Protein AF-A0A3F3A9A3-F1 (afdb_monomer_lite)

Structure (mmCIF, N/CA/C/O backbone):
data_AF-A0A3F3A9A3-F1
#
_entry.id   AF-A0A3F3A9A3-F1
#
loop_
_atom_site.group_PDB
_atom_site.id
_atom_site.type_symbol
_atom_site.label_atom_id
_atom_site.label_alt_id
_atom_site.label_comp_id
_atom_site.label_asym_id
_atom_site.label_entity_id
_atom_site.label_seq_id
_atom_site.pdbx_PDB_ins_code
_atom_site.Cartn_x
_atom_site.Cartn_y
_atom_site.Cartn_z
_atom_site.occupancy
_atom_site.B_iso_or_equiv
_atom_site.auth_seq_id
_atom_site.auth_comp_id
_atom_site.auth_asym_id
_atom_site.auth_atom_id
_atom_site.pdbx_PDB_model_num
ATOM 1 N N . MET A 1 1 ? -29.111 1.042 58.288 1.00 43.56 1 MET A N 1
ATOM 2 C CA . MET A 1 1 ? -28.759 0.252 57.085 1.00 43.56 1 MET A CA 1
ATOM 3 C C . MET A 1 1 ? -28.753 1.183 55.872 1.00 43.56 1 MET A C 1
ATOM 5 O O . MET A 1 1 ? -29.822 1.534 55.399 1.00 43.56 1 MET A O 1
ATOM 9 N N . LYS A 1 2 ? -27.596 1.722 55.453 1.00 49.47 2 LYS A N 1
ATOM 10 C CA . LYS A 1 2 ? -27.535 2.754 54.390 1.00 49.47 2 LYS A CA 1
ATOM 11 C C . LYS A 1 2 ? -26.136 2.833 53.751 1.00 49.47 2 LYS A C 1
ATOM 13 O O . LYS A 1 2 ? -25.493 3.868 53.827 1.00 49.47 2 LYS A O 1
ATOM 18 N N . LYS A 1 3 ? -25.596 1.718 53.232 1.00 49.00 3 LYS A N 1
ATOM 19 C CA . LYS A 1 3 ? -24.240 1.689 52.625 1.00 49.00 3 LYS A CA 1
ATOM 20 C C . LYS A 1 3 ? -24.076 0.779 51.390 1.00 49.00 3 LYS A C 1
ATOM 22 O O . LYS A 1 3 ? -22.948 0.494 51.021 1.00 49.00 3 LYS A O 1
ATOM 27 N N . ILE A 1 4 ? -25.152 0.327 50.735 1.00 54.16 4 ILE A N 1
ATOM 28 C CA . ILE A 1 4 ? -25.036 -0.670 49.639 1.00 54.16 4 ILE A CA 1
ATOM 29 C C . ILE A 1 4 ? -25.255 -0.071 48.231 1.00 54.16 4 ILE A C 1
ATOM 31 O O . ILE A 1 4 ? -24.904 -0.689 47.237 1.00 54.16 4 ILE A O 1
ATOM 35 N N . ALA A 1 5 ? -25.749 1.164 48.099 1.00 55.78 5 ALA A N 1
ATOM 36 C CA . ALA A 1 5 ? -26.158 1.688 46.786 1.00 55.78 5 ALA A CA 1
ATOM 37 C C . ALA A 1 5 ? -25.033 2.296 45.919 1.00 55.78 5 ALA A C 1
ATOM 39 O O . ALA A 1 5 ? -25.257 2.564 44.744 1.00 55.78 5 ALA A O 1
ATOM 40 N N . ILE A 1 6 ? -23.835 2.536 46.465 1.00 55.91 6 ILE A N 1
ATOM 41 C CA . ILE A 1 6 ? -22.810 3.336 45.764 1.00 55.91 6 ILE A CA 1
ATOM 42 C C . ILE A 1 6 ? -21.976 2.484 44.796 1.00 55.91 6 ILE A C 1
ATOM 44 O O . ILE A 1 6 ? -21.641 2.956 43.719 1.00 55.91 6 ILE A O 1
ATOM 48 N N . GLY A 1 7 ? -21.691 1.218 45.124 1.00 52.91 7 GLY A N 1
ATOM 49 C CA . GLY A 1 7 ? -20.836 0.362 44.285 1.00 52.91 7 GLY A CA 1
ATOM 50 C C . GLY A 1 7 ? -21.479 -0.077 42.965 1.00 52.91 7 GLY A C 1
ATOM 51 O O . GLY A 1 7 ? -20.778 -0.296 41.980 1.00 52.91 7 GLY A O 1
ATOM 52 N N . LEU A 1 8 ? -22.812 -0.169 42.924 1.00 54.06 8 LEU A N 1
ATOM 53 C CA . LEU A 1 8 ? -23.538 -0.597 41.727 1.00 54.06 8 LEU A CA 1
ATOM 54 C C . LEU A 1 8 ? -23.582 0.507 40.657 1.00 54.06 8 LEU A C 1
ATOM 56 O O . LEU A 1 8 ? -23.490 0.217 39.467 1.00 54.06 8 LEU A O 1
ATOM 60 N N . LEU A 1 9 ? -23.668 1.777 41.076 1.00 51.88 9 LEU A N 1
ATOM 61 C CA . LEU A 1 9 ? -23.683 2.913 40.151 1.00 51.88 9 LEU A CA 1
ATOM 62 C C . LEU A 1 9 ? -22.335 3.080 39.436 1.00 51.88 9 LEU A C 1
ATOM 64 O O . LEU A 1 9 ? -22.307 3.339 38.235 1.00 51.88 9 LEU A O 1
ATOM 68 N N . THR A 1 10 ? -21.217 2.886 40.143 1.00 54.50 10 THR A N 1
ATOM 69 C CA . THR A 1 10 ? -19.873 2.995 39.553 1.00 54.50 10 THR A CA 1
ATOM 70 C C . THR A 1 10 ? -19.610 1.896 38.524 1.00 54.50 10 THR A C 1
ATOM 72 O O . THR A 1 10 ? -19.005 2.164 37.488 1.00 54.50 10 THR A O 1
ATOM 75 N N . ALA A 1 11 ? -20.107 0.677 38.763 1.00 54.97 11 ALA A N 1
ATOM 76 C CA . ALA A 1 11 ? -19.981 -0.432 37.819 1.00 54.97 11 ALA A CA 1
ATOM 77 C C . ALA A 1 11 ? -20.772 -0.191 36.521 1.00 54.97 11 ALA A C 1
ATOM 79 O O . ALA A 1 11 ? -20.269 -0.499 35.440 1.00 54.97 11 ALA A O 1
ATOM 80 N N . LEU A 1 12 ? -21.966 0.415 36.604 1.00 51.69 12 LEU A N 1
ATOM 81 C CA . LEU A 1 12 ? -22.718 0.795 35.406 1.00 51.69 12 LEU A CA 1
ATOM 82 C C . LEU A 1 12 ? -21.958 1.838 34.579 1.00 51.69 12 LEU A C 1
ATOM 84 O O . LEU A 1 12 ? -21.788 1.632 33.386 1.00 51.69 12 LEU A O 1
ATOM 88 N N . ILE A 1 13 ? -21.450 2.914 35.193 1.00 54.00 13 ILE A N 1
ATOM 89 C CA . ILE A 1 13 ? -20.818 4.037 34.468 1.00 54.00 13 ILE A CA 1
ATOM 90 C C . ILE A 1 13 ? -19.533 3.611 33.731 1.00 54.00 13 ILE A C 1
ATOM 92 O O . ILE A 1 13 ? -19.263 4.089 32.626 1.00 54.00 13 ILE A O 1
ATOM 96 N N . ILE A 1 14 ? -18.761 2.684 34.309 1.00 53.00 14 ILE A N 1
ATOM 97 C CA . ILE A 1 14 ? -17.552 2.137 33.673 1.00 53.00 14 ILE A CA 1
ATOM 98 C C . ILE A 1 14 ? -17.926 1.121 32.577 1.00 53.00 14 ILE A C 1
ATOM 100 O O . ILE A 1 14 ? -17.306 1.111 31.515 1.00 53.00 14 ILE A O 1
ATOM 104 N N . GLY A 1 15 ? -18.978 0.317 32.784 1.00 44.94 15 GLY A N 1
ATOM 105 C CA . GLY A 1 15 ? -19.434 -0.695 31.824 1.00 44.94 15 GLY A CA 1
ATOM 106 C C . GLY A 1 15 ? -19.996 -0.129 30.513 1.00 44.94 15 GLY A C 1
ATOM 107 O O . GLY A 1 15 ? -19.804 -0.734 29.458 1.00 44.94 15 GLY A O 1
ATOM 108 N N . VAL A 1 16 ? -20.634 1.050 30.535 1.00 46.88 16 VAL A N 1
ATOM 109 C CA . VAL A 1 16 ? -21.168 1.674 29.304 1.00 46.88 16 VAL A CA 1
ATOM 110 C C . VAL A 1 16 ? -20.093 2.312 28.415 1.00 46.88 16 VAL A C 1
ATOM 112 O O . VAL A 1 16 ? -20.290 2.387 27.205 1.00 46.88 16 VAL A O 1
ATOM 115 N N . ASN A 1 17 ? -18.945 2.732 28.961 1.00 41.25 17 ASN A N 1
ATOM 116 C CA . ASN A 1 17 ? -17.911 3.435 28.181 1.00 41.25 17 ASN A CA 1
ATOM 117 C C . ASN A 1 17 ? -16.954 2.515 27.402 1.00 41.25 17 ASN A C 1
ATOM 119 O O . ASN A 1 17 ? -16.243 2.988 26.522 1.00 41.25 17 ASN A O 1
ATOM 123 N N . VAL A 1 18 ? -16.954 1.206 27.670 1.00 46.56 18 VAL A N 1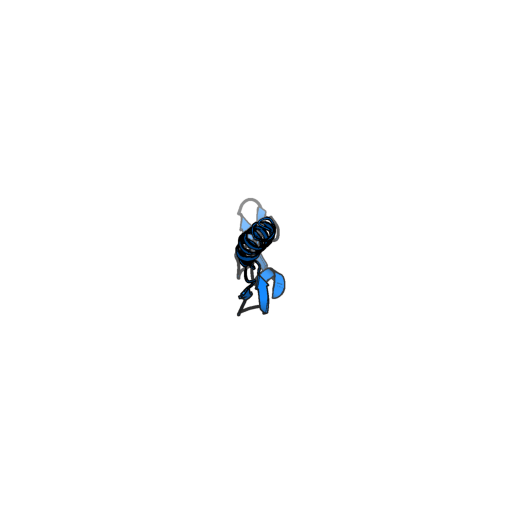
ATOM 124 C CA . VAL A 1 18 ? -16.167 0.212 26.907 1.00 46.56 18 VAL A CA 1
ATOM 125 C C . VAL A 1 18 ? -16.959 -0.381 25.728 1.00 46.56 18 VAL A C 1
ATOM 127 O O . VAL A 1 18 ? -16.436 -1.172 24.950 1.00 46.56 18 VAL A O 1
ATOM 130 N N . SER A 1 19 ? -18.216 0.032 25.534 1.00 43.91 19 SER A N 1
ATOM 131 C CA . SER A 1 19 ? -19.056 -0.453 24.427 1.00 43.91 19 SER A CA 1
ATOM 132 C C . SER A 1 19 ? -18.865 0.296 23.107 1.00 43.91 19 SER A C 1
ATOM 134 O O . SER A 1 19 ? -19.510 -0.052 22.120 1.00 43.91 19 SER A O 1
ATOM 136 N N . THR A 1 20 ? -17.924 1.242 23.010 1.00 49.97 20 THR A N 1
ATOM 137 C CA . THR A 1 20 ? -17.342 1.590 21.705 1.00 49.97 20 THR A CA 1
ATOM 138 C C . THR A 1 20 ? -16.383 0.469 21.299 1.00 49.97 20 THR A C 1
ATOM 140 O O . THR A 1 20 ? -15.176 0.640 21.151 1.00 49.97 20 THR A O 1
ATOM 143 N N . ALA A 1 21 ? -16.931 -0.735 21.130 1.00 52.62 21 ALA A N 1
ATOM 144 C CA . ALA A 1 21 ? -16.321 -1.755 20.309 1.00 52.62 21 ALA A CA 1
ATOM 145 C C . ALA A 1 21 ? -16.201 -1.123 18.924 1.00 52.62 21 ALA A C 1
ATOM 147 O O . ALA A 1 21 ? -17.187 -0.965 18.207 1.00 52.62 21 ALA A O 1
ATOM 148 N N . HIS A 1 22 ? -15.003 -0.643 18.611 1.00 56.56 22 HIS A N 1
ATOM 149 C CA . HIS A 1 22 ? -14.662 -0.073 17.323 1.00 56.56 22 HIS A CA 1
ATOM 150 C C . HIS A 1 22 ? -14.889 -1.196 16.313 1.00 56.56 22 HIS A C 1
ATOM 152 O O . HIS A 1 22 ? -14.077 -2.116 16.217 1.00 56.56 22 HIS A O 1
ATOM 158 N N . ALA A 1 23 ? -16.057 -1.205 15.671 1.00 61.03 23 ALA A N 1
ATOM 159 C CA . ALA A 1 23 ? -16.466 -2.318 14.836 1.00 61.03 23 ALA A CA 1
ATOM 160 C C . ALA A 1 23 ? -15.492 -2.400 13.661 1.00 61.03 23 ALA A C 1
ATOM 162 O O . ALA A 1 23 ? -15.445 -1.505 12.817 1.00 61.03 23 ALA A O 1
ATOM 163 N N . ALA A 1 24 ? -14.679 -3.457 13.642 1.00 66.06 24 ALA A N 1
ATOM 164 C CA . ALA A 1 24 ? -13.908 -3.793 12.461 1.00 66.06 24 ALA A CA 1
ATOM 165 C C . ALA A 1 24 ? -14.902 -4.025 11.318 1.00 66.06 24 ALA A C 1
ATOM 167 O O . ALA A 1 24 ? -15.862 -4.781 11.479 1.00 66.06 24 ALA A O 1
ATOM 168 N N . PHE A 1 25 ? -14.693 -3.364 10.185 1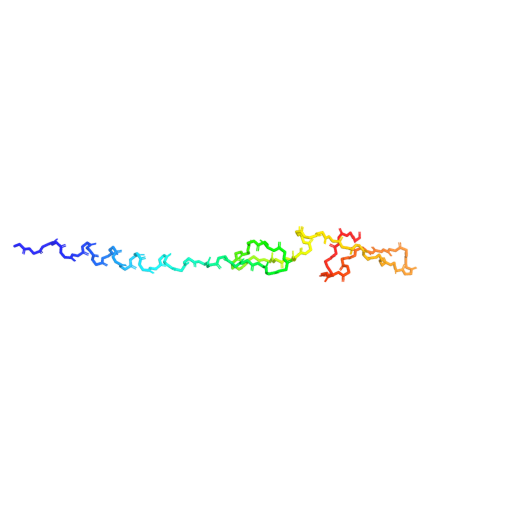.00 77.12 25 PHE A N 1
ATOM 169 C CA . PHE A 1 25 ? -15.513 -3.581 9.000 1.00 77.12 25 PHE A CA 1
ATOM 170 C C . PHE A 1 25 ? -14.810 -4.568 8.070 1.00 77.12 25 PHE A C 1
ATOM 172 O O . PHE A 1 25 ? -13.584 -4.689 8.080 1.00 77.12 25 PHE A O 1
ATOM 179 N N . ILE A 1 26 ? -15.589 -5.305 7.284 1.00 79.12 26 ILE A N 1
ATOM 180 C CA . ILE A 1 26 ? -15.051 -6.191 6.251 1.00 79.12 26 ILE A CA 1
ATOM 181 C C . ILE A 1 26 ? -15.015 -5.398 4.949 1.00 79.12 26 ILE A C 1
ATOM 183 O O . ILE A 1 26 ? -16.025 -4.825 4.540 1.00 79.12 26 ILE A O 1
ATOM 187 N N . CYS A 1 27 ? -13.849 -5.339 4.312 1.00 79.19 27 CYS A N 1
ATOM 188 C CA . CYS A 1 27 ? -13.717 -4.751 2.989 1.00 79.19 27 CYS A CA 1
ATOM 189 C C . CYS A 1 27 ? -14.443 -5.633 1.968 1.00 79.19 27 CYS A C 1
ATOM 191 O O . CYS A 1 27 ? -14.048 -6.771 1.747 1.00 79.19 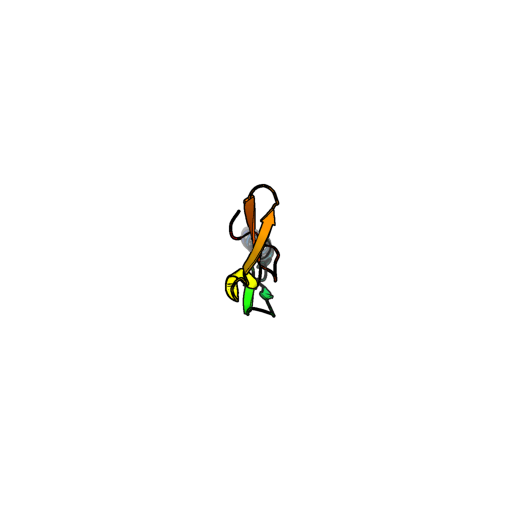27 CYS A O 1
ATOM 193 N N . ASN A 1 28 ? -15.466 -5.105 1.304 1.00 79.38 28 ASN A N 1
ATOM 194 C CA . ASN A 1 28 ? -16.282 -5.845 0.334 1.00 79.38 28 ASN A CA 1
ATOM 195 C C . ASN A 1 28 ? -15.543 -6.238 -0.961 1.00 79.38 28 ASN A C 1
ATOM 197 O O . ASN A 1 28 ? -16.126 -6.899 -1.813 1.00 79.38 28 ASN A O 1
ATOM 201 N N . VAL A 1 29 ? -14.299 -5.787 -1.144 1.00 78.06 29 VAL A N 1
ATOM 202 C CA . VAL A 1 29 ? -13.487 -6.073 -2.337 1.00 78.06 29 VAL A CA 1
ATOM 203 C C . VAL A 1 29 ? -12.504 -7.216 -2.094 1.00 78.06 29 VAL A C 1
ATOM 205 O O . VAL A 1 29 ? -12.267 -8.016 -2.993 1.00 78.06 29 VAL A O 1
ATOM 208 N N . CYS A 1 30 ? -11.901 -7.282 -0.905 1.00 82.00 30 CYS A N 1
ATOM 209 C CA . CYS A 1 30 ? -10.852 -8.260 -0.590 1.00 82.00 30 CYS A CA 1
ATOM 210 C C . CYS A 1 30 ? -11.127 -9.106 0.660 1.00 82.00 30 CYS A C 1
ATOM 212 O O . CYS A 1 30 ? -10.249 -9.853 1.082 1.00 82.00 30 CYS A O 1
ATOM 214 N N . ASP A 1 31 ? -12.301 -8.951 1.278 1.00 79.25 31 ASP A N 1
ATOM 215 C CA . ASP A 1 31 ? -12.748 -9.641 2.496 1.00 79.25 31 ASP A CA 1
ATOM 216 C C . ASP A 1 31 ? -11.829 -9.485 3.722 1.00 79.25 31 ASP A C 1
ATOM 218 O O . ASP A 1 31 ? -11.977 -10.166 4.741 1.00 79.25 31 ASP A O 1
ATOM 222 N N . ALA A 1 32 ? -10.900 -8.529 3.677 1.00 79.25 32 ALA A N 1
ATOM 223 C CA . ALA A 1 32 ? -10.044 -8.208 4.806 1.00 79.25 32 ALA A CA 1
ATOM 224 C C . ALA A 1 32 ? -10.841 -7.527 5.927 1.00 79.25 32 ALA A C 1
ATOM 226 O O . ALA A 1 32 ? -11.633 -6.611 5.685 1.00 79.25 32 ALA A O 1
ATOM 227 N N . ARG A 1 33 ? -10.579 -7.929 7.176 1.00 81.00 33 ARG A N 1
ATOM 228 C CA . ARG A 1 33 ? -11.067 -7.219 8.367 1.00 81.00 33 ARG A CA 1
ATOM 229 C C . ARG A 1 33 ? -10.202 -5.987 8.614 1.00 81.00 33 ARG A C 1
ATOM 231 O O . ARG A 1 33 ? -9.007 -6.117 8.859 1.00 81.00 33 ARG A O 1
ATOM 238 N N . VAL A 1 34 ? -10.816 -4.808 8.593 1.00 76.56 34 VAL A N 1
ATOM 239 C CA . VAL A 1 34 ? -10.149 -3.516 8.778 1.00 76.56 34 VAL A CA 1
ATOM 240 C C . VAL A 1 34 ? -10.614 -2.890 10.082 1.00 76.56 34 VAL A C 1
ATOM 242 O O . VAL A 1 34 ? -11.809 -2.674 10.293 1.00 76.56 34 VAL A O 1
ATOM 245 N N . MET A 1 35 ? -9.667 -2.593 10.969 1.00 78.31 35 MET A N 1
ATOM 246 C CA . MET A 1 35 ? -9.960 -1.857 12.195 1.00 78.31 35 MET A CA 1
ATOM 247 C C . MET A 1 35 ? -10.001 -0.347 11.924 1.00 78.31 35 MET A C 1
ATOM 249 O O . MET A 1 35 ? -9.210 0.148 11.116 1.00 78.31 35 MET A O 1
ATOM 253 N N . PRO A 1 36 ? -10.868 0.415 12.614 1.00 67.44 36 PRO A N 1
ATOM 254 C CA . PRO A 1 36 ? -10.849 1.871 12.535 1.00 67.44 36 PRO A CA 1
ATOM 255 C C . PRO A 1 36 ? -9.456 2.438 12.844 1.00 67.44 36 PRO A C 1
ATOM 257 O O . PRO A 1 36 ? -8.815 2.034 13.811 1.00 67.44 36 PRO A O 1
ATOM 260 N N . GLY A 1 37 ? -8.981 3.359 12.004 1.00 71.62 37 GLY A N 1
ATOM 261 C CA . GLY A 1 37 ? -7.645 3.957 12.120 1.00 71.62 37 GLY A CA 1
ATOM 262 C C . GLY A 1 37 ? -6.511 3.159 11.465 1.00 71.62 37 GLY A C 1
ATOM 263 O O . GLY A 1 37 ? -5.395 3.669 11.390 1.00 71.62 37 GLY A O 1
ATOM 264 N N . GLN A 1 38 ? -6.765 1.953 10.944 1.00 67.88 38 GLN A N 1
ATOM 265 C CA . GLN A 1 38 ? -5.791 1.258 10.102 1.00 67.88 38 GLN A CA 1
ATOM 266 C C . GLN A 1 38 ? -5.914 1.694 8.642 1.00 67.88 38 GLN A C 1
ATOM 268 O O . GLN A 1 38 ? -7.005 1.736 8.074 1.00 67.88 38 GLN A O 1
ATOM 273 N N . SER A 1 39 ? -4.769 1.983 8.020 1.00 70.00 39 SER A N 1
ATOM 274 C CA . SER A 1 39 ? -4.692 2.118 6.568 1.00 70.00 39 SER A CA 1
ATOM 275 C C . SER A 1 39 ? -4.866 0.740 5.937 1.00 70.00 39 SER A C 1
ATOM 277 O O . SER A 1 39 ? -4.163 -0.205 6.297 1.00 70.00 39 SER A O 1
ATOM 279 N N . HIS A 1 40 ? -5.817 0.622 5.015 1.00 74.19 40 HIS A N 1
ATOM 280 C CA . HIS A 1 40 ? -6.123 -0.620 4.320 1.00 74.19 40 HIS A CA 1
ATOM 281 C C . HIS A 1 40 ? -6.093 -0.397 2.808 1.00 74.19 40 HIS A C 1
ATOM 283 O O . HIS A 1 40 ? -6.897 0.366 2.274 1.00 74.19 40 HIS A O 1
ATOM 289 N N . SER A 1 41 ? -5.197 -1.101 2.115 1.00 80.12 41 SER A N 1
ATOM 290 C CA . SER A 1 41 ? -5.223 -1.225 0.659 1.00 80.12 41 SER A CA 1
ATOM 291 C C . SER A 1 41 ? -5.583 -2.656 0.283 1.00 80.12 41 SER A C 1
ATOM 293 O O . SER A 1 41 ? -4.923 -3.604 0.706 1.00 80.12 41 SER A O 1
ATOM 295 N N . CYS A 1 42 ? -6.596 -2.825 -0.570 1.00 80.50 42 CYS A N 1
ATOM 296 C CA . CYS A 1 42 ? -6.997 -4.145 -1.070 1.00 80.50 42 CYS A CA 1
ATOM 297 C C . CYS A 1 42 ? -5.844 -4.876 -1.770 1.00 80.50 42 CYS A C 1
ATOM 299 O O . CYS A 1 42 ? -5.792 -6.102 -1.763 1.00 80.50 42 CYS A O 1
ATOM 301 N N . CYS A 1 43 ? -4.900 -4.133 -2.352 1.00 84.69 43 CYS A N 1
ATOM 302 C CA . CYS A 1 43 ? -3.750 -4.708 -3.047 1.00 84.69 43 CYS A CA 1
ATOM 303 C C . CYS A 1 43 ? -2.778 -5.422 -2.098 1.00 84.69 43 CYS A C 1
ATOM 305 O O . CYS A 1 43 ? -2.055 -6.308 -2.537 1.00 84.69 43 CYS A O 1
ATOM 307 N N . ASP A 1 44 ? -2.790 -5.101 -0.799 1.00 79.88 44 ASP A N 1
ATOM 308 C CA . ASP A 1 44 ? -1.979 -5.830 0.182 1.00 79.88 44 ASP A CA 1
ATOM 309 C C . ASP A 1 44 ? -2.511 -7.259 0.432 1.00 79.88 44 ASP A C 1
ATOM 311 O O . ASP A 1 44 ? -1.761 -8.111 0.896 1.00 79.88 44 ASP A O 1
ATOM 315 N N . TYR A 1 45 ? -3.770 -7.544 0.070 1.00 82.50 45 TYR A N 1
ATOM 316 C CA . TYR A 1 45 ? -4.403 -8.866 0.205 1.00 82.50 45 TYR A CA 1
ATOM 317 C C . TYR A 1 45 ? -4.590 -9.573 -1.141 1.00 82.50 45 TYR A C 1
ATOM 319 O O . TYR A 1 45 ? -4.368 -10.773 -1.255 1.00 82.50 45 TYR A O 1
ATOM 327 N N . LEU A 1 46 ? -4.991 -8.826 -2.171 1.00 85.69 46 LEU A N 1
ATOM 328 C CA . LEU A 1 46 ? -5.249 -9.349 -3.517 1.00 85.69 46 LEU A CA 1
ATOM 329 C C . LEU A 1 46 ? -3.994 -9.401 -4.398 1.00 85.69 46 LEU A C 1
ATOM 331 O O . LEU A 1 46 ? -4.055 -9.901 -5.520 1.00 85.69 46 LEU A O 1
ATOM 335 N N . GLY A 1 47 ? -2.878 -8.857 -3.911 1.00 86.44 47 GLY A N 1
ATOM 336 C CA . GLY A 1 47 ? -1.643 -8.694 -4.664 1.00 86.44 47 GLY A CA 1
ATOM 337 C C . GLY A 1 47 ? -1.553 -7.355 -5.398 1.00 86.44 47 GLY A C 1
ATOM 338 O O . GLY A 1 47 ? -2.553 -6.728 -5.770 1.00 86.44 47 GLY A O 1
ATOM 339 N N . HIS A 1 48 ? -0.310 -6.921 -5.608 1.00 89.88 48 HIS A N 1
ATOM 340 C CA . HIS A 1 48 ? 0.024 -5.718 -6.366 1.00 89.88 48 HIS A CA 1
ATOM 341 C C . HIS A 1 48 ? 0.259 -6.057 -7.838 1.00 89.88 48 HIS A C 1
ATOM 343 O O . HIS A 1 48 ? 0.789 -7.116 -8.163 1.00 89.88 48 HIS A O 1
ATOM 349 N N . VAL A 1 49 ? -0.133 -5.142 -8.725 1.00 90.75 49 VAL A N 1
ATOM 350 C CA . VAL A 1 49 ? 0.142 -5.233 -10.165 1.00 90.75 49 VAL A CA 1
ATOM 351 C C . VAL A 1 49 ? 1.216 -4.209 -10.482 1.00 90.75 49 VAL A C 1
ATOM 353 O O . VAL A 1 49 ? 0.947 -3.017 -10.369 1.00 90.75 49 VAL A O 1
ATOM 356 N N . GLU A 1 50 ? 2.415 -4.675 -10.817 1.00 93.50 50 GLU A N 1
ATOM 357 C CA . GLU A 1 50 ? 3.572 -3.809 -11.055 1.00 93.50 50 GLU A CA 1
ATOM 358 C C . GLU A 1 50 ? 3.384 -2.957 -12.322 1.00 93.50 50 GLU A C 1
ATOM 360 O O . GLU A 1 50 ? 3.044 -3.474 -13.385 1.00 93.50 50 GLU A O 1
ATOM 365 N N . ASP A 1 51 ? 3.623 -1.654 -12.190 1.00 95.31 51 ASP A N 1
ATOM 366 C CA . ASP A 1 51 ? 3.716 -0.665 -13.262 1.00 95.31 51 ASP A CA 1
ATOM 367 C C . ASP A 1 51 ? 5.093 0.008 -13.166 1.00 95.31 51 ASP A C 1
ATOM 369 O O . ASP A 1 51 ? 5.479 0.520 -12.109 1.00 95.31 51 ASP A O 1
ATOM 373 N N . VAL A 1 52 ? 5.875 -0.079 -14.242 1.00 95.75 52 VAL A N 1
ATOM 374 C CA . VAL A 1 52 ? 7.298 0.282 -14.251 1.00 95.75 52 VAL A CA 1
ATOM 375 C C . VAL A 1 52 ? 7.475 1.630 -14.929 1.00 95.75 52 VAL A C 1
ATOM 377 O O . VAL A 1 52 ? 7.159 1.792 -16.105 1.00 95.75 52 VAL A O 1
ATOM 380 N N . HIS A 1 53 ? 8.054 2.574 -14.193 1.00 94.56 53 HIS A N 1
ATOM 381 C CA . HIS A 1 53 ? 8.346 3.920 -14.665 1.00 94.56 53 HIS A CA 1
ATOM 382 C C . HIS A 1 53 ? 9.851 4.105 -14.788 1.00 94.56 53 HIS A C 1
ATOM 384 O O . HIS A 1 53 ? 10.618 3.722 -13.902 1.00 94.56 53 HIS A O 1
ATOM 390 N N . SER A 1 54 ? 10.275 4.736 -15.876 1.00 95.50 54 SER A N 1
ATOM 391 C CA . SER A 1 54 ? 11.666 5.125 -16.100 1.00 95.50 54 SER A CA 1
ATOM 392 C C . SER A 1 54 ? 11.745 6.623 -16.351 1.00 95.50 54 SER A C 1
ATOM 394 O O . SER A 1 54 ? 10.860 7.206 -16.975 1.00 95.50 54 SER A O 1
ATOM 396 N N . ARG A 1 55 ? 12.803 7.242 -15.835 1.00 93.56 55 ARG A N 1
ATOM 397 C CA . ARG A 1 55 ? 13.173 8.632 -16.088 1.00 93.56 55 ARG A CA 1
ATOM 398 C C . ARG A 1 55 ? 14.300 8.685 -17.112 1.00 93.56 55 ARG A C 1
ATOM 400 O O . ARG A 1 55 ? 15.079 7.742 -17.246 1.00 93.56 55 ARG A O 1
ATOM 407 N N . ASP A 1 56 ? 14.426 9.828 -17.777 1.00 95.19 56 ASP A N 1
ATOM 408 C CA . ASP A 1 56 ? 15.471 10.073 -18.780 1.00 95.19 56 ASP A CA 1
ATOM 409 C C . ASP A 1 56 ? 16.896 10.086 -18.188 1.00 95.19 56 ASP A C 1
ATOM 411 O O . ASP A 1 56 ? 17.876 9.987 -18.921 1.00 95.19 56 ASP A O 1
ATOM 415 N N . ASP A 1 57 ? 17.025 10.181 -16.860 1.00 94.19 57 ASP A N 1
ATOM 416 C CA . ASP A 1 57 ? 18.296 10.111 -16.125 1.00 94.19 57 ASP A CA 1
ATOM 417 C C . ASP A 1 57 ? 18.747 8.670 -15.804 1.00 94.19 57 ASP A C 1
ATOM 419 O O . ASP A 1 57 ? 19.767 8.469 -15.142 1.00 94.19 57 ASP A O 1
ATOM 423 N N . GLY A 1 58 ? 17.999 7.661 -16.266 1.00 91.38 58 GLY A N 1
ATOM 424 C CA . GLY A 1 58 ? 18.281 6.246 -16.024 1.00 91.38 58 GLY A CA 1
ATOM 425 C C . GLY A 1 58 ? 17.800 5.726 -14.665 1.00 91.38 58 GLY A C 1
ATOM 426 O O . GLY A 1 58 ? 17.973 4.541 -14.378 1.00 91.38 58 GLY A O 1
ATOM 427 N N . THR A 1 59 ? 17.176 6.567 -13.835 1.00 93.88 59 THR A N 1
ATOM 428 C CA . THR A 1 59 ? 16.474 6.123 -12.624 1.00 93.88 59 THR A CA 1
ATOM 429 C C . THR A 1 59 ? 15.052 5.670 -12.954 1.00 93.88 59 THR A C 1
ATOM 431 O O . THR A 1 59 ? 14.503 5.964 -14.016 1.00 93.88 59 THR A O 1
ATOM 434 N N . GLY A 1 60 ? 14.416 4.940 -12.044 1.00 94.81 60 GLY A N 1
ATOM 435 C CA . GLY A 1 60 ? 13.052 4.468 -12.242 1.00 94.81 60 GLY A CA 1
ATOM 436 C C . GLY A 1 60 ? 12.392 4.104 -10.928 1.00 94.81 60 GL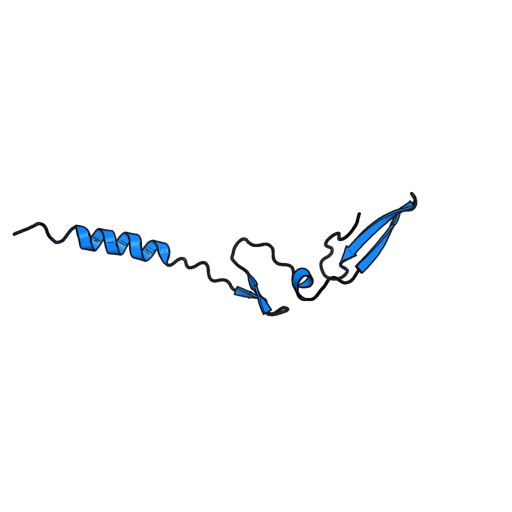Y A C 1
ATOM 437 O O . GLY A 1 60 ? 13.046 4.048 -9.896 1.00 94.81 60 GLY A O 1
ATOM 438 N N . TRP A 1 61 ? 11.089 3.874 -10.965 1.00 96.38 61 TRP A N 1
ATOM 439 C CA . TRP A 1 61 ? 10.361 3.33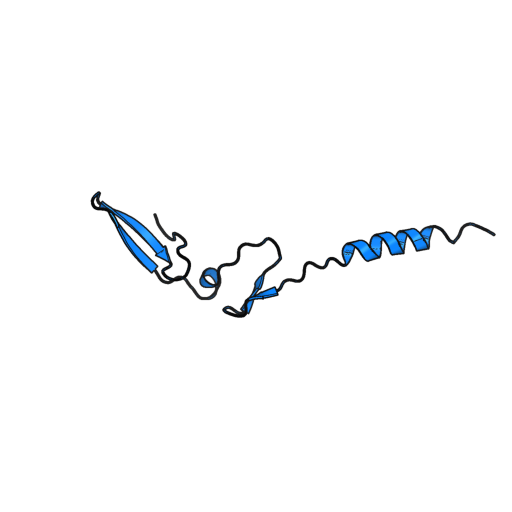4 -9.825 1.00 96.38 61 TRP A CA 1
ATOM 440 C C . TRP A 1 61 ? 9.295 2.366 -10.320 1.00 96.38 61 TRP A C 1
ATOM 442 O O . TRP A 1 61 ? 8.831 2.438 -11.456 1.00 96.38 61 TRP A O 1
ATOM 452 N N . VAL A 1 62 ? 8.910 1.443 -9.453 1.00 94.81 62 VAL A N 1
ATOM 453 C CA . VAL A 1 62 ? 7.811 0.514 -9.684 1.00 94.81 62 VAL A CA 1
ATOM 454 C C . VAL A 1 62 ? 6.706 0.886 -8.715 1.00 94.81 62 VAL A C 1
ATOM 456 O O . VAL A 1 62 ? 6.916 0.852 -7.499 1.00 94.81 62 VAL A O 1
ATOM 459 N N . ASP A 1 63 ? 5.537 1.239 -9.238 1.00 94.81 63 ASP A N 1
ATOM 460 C CA . ASP A 1 63 ? 4.328 1.424 -8.440 1.00 94.81 63 ASP A CA 1
ATOM 461 C C . ASP A 1 63 ? 3.273 0.366 -8.770 1.00 94.81 63 ASP A C 1
ATOM 463 O O . ASP A 1 63 ? 3.426 -0.447 -9.678 1.00 94.81 63 ASP A O 1
ATOM 467 N N . CYS A 1 64 ? 2.235 0.284 -7.944 1.00 91.31 64 CYS A N 1
ATOM 468 C CA . CYS A 1 64 ? 1.107 -0.589 -8.217 1.00 91.31 64 CYS A CA 1
ATOM 469 C C . CYS A 1 64 ? 0.088 0.132 -9.106 1.00 91.31 64 CYS A C 1
ATOM 471 O O . CYS A 1 64 ? -0.489 1.129 -8.672 1.00 91.31 64 CYS A O 1
ATOM 473 N N . LEU A 1 65 ? -0.257 -0.421 -10.273 1.00 87.88 65 LEU A N 1
ATOM 474 C CA . LEU A 1 65 ? -1.249 0.168 -11.187 1.00 87.88 65 LEU A CA 1
ATOM 475 C C . LEU A 1 65 ? -2.612 0.418 -10.511 1.00 87.88 65 LEU A C 1
ATOM 477 O O . LEU A 1 65 ? -3.331 1.353 -10.853 1.00 87.88 65 LEU A O 1
ATOM 481 N N . ARG A 1 66 ? -2.973 -0.421 -9.531 1.00 84.00 66 ARG A N 1
ATOM 482 C CA . ARG A 1 66 ? -4.276 -0.378 -8.849 1.00 84.00 66 ARG A CA 1
ATOM 483 C C . ARG A 1 66 ? -4.341 0.628 -7.701 1.00 84.00 66 ARG A C 1
ATOM 485 O O . ARG A 1 66 ? -5.366 1.277 -7.534 1.00 84.00 66 ARG A O 1
ATOM 492 N N . CYS A 1 67 ? -3.291 0.722 -6.881 1.00 85.19 67 CYS A N 1
ATOM 493 C CA . CYS A 1 67 ? -3.300 1.558 -5.668 1.00 85.19 67 CYS A CA 1
ATOM 494 C C . CYS A 1 67 ? -2.232 2.656 -5.639 1.00 85.19 67 CYS A C 1
ATOM 496 O O . CYS A 1 67 ? -2.153 3.391 -4.659 1.00 85.19 67 CYS A O 1
ATOM 498 N N . ARG A 1 68 ? -1.399 2.757 -6.682 1.00 88.25 68 ARG A N 1
ATOM 499 C CA . ARG A 1 68 ? -0.301 3.727 -6.845 1.00 88.25 68 ARG A CA 1
ATOM 500 C C . ARG A 1 68 ? 0.725 3.737 -5.703 1.00 88.25 68 ARG A C 1
ATOM 502 O O . ARG A 1 68 ? 1.527 4.658 -5.592 1.00 88.25 68 ARG A O 1
ATOM 509 N N . LYS A 1 69 ? 0.735 2.695 -4.865 1.00 87.50 69 LYS A N 1
ATOM 510 C CA . LYS A 1 69 ? 1.761 2.461 -3.842 1.00 87.50 69 LYS A CA 1
ATOM 511 C C . LYS A 1 69 ? 3.095 2.189 -4.532 1.00 87.50 69 LYS A C 1
ATOM 513 O O . LYS A 1 69 ? 3.152 1.315 -5.393 1.00 87.50 69 LYS A O 1
ATOM 518 N N . ILE A 1 70 ? 4.152 2.891 -4.129 1.00 92.62 70 ILE A N 1
ATOM 519 C CA . ILE A 1 70 ? 5.516 2.617 -4.599 1.00 92.62 70 ILE A CA 1
ATOM 520 C C . ILE A 1 70 ? 5.988 1.302 -3.969 1.00 92.62 70 ILE A C 1
ATOM 522 O O . ILE A 1 70 ? 5.966 1.145 -2.748 1.00 92.62 70 ILE A O 1
ATOM 526 N N . LEU A 1 71 ? 6.380 0.353 -4.814 1.00 91.12 71 LEU A N 1
ATOM 527 C CA . LEU A 1 71 ? 6.855 -0.978 -4.432 1.00 91.12 71 LEU A CA 1
ATOM 528 C C . LEU A 1 71 ? 8.385 -1.032 -4.416 1.00 91.12 71 LEU A C 1
ATOM 530 O O . LEU A 1 71 ? 8.970 -1.681 -3.551 1.00 91.12 71 LEU A O 1
ATOM 534 N N . ARG A 1 72 ? 9.022 -0.350 -5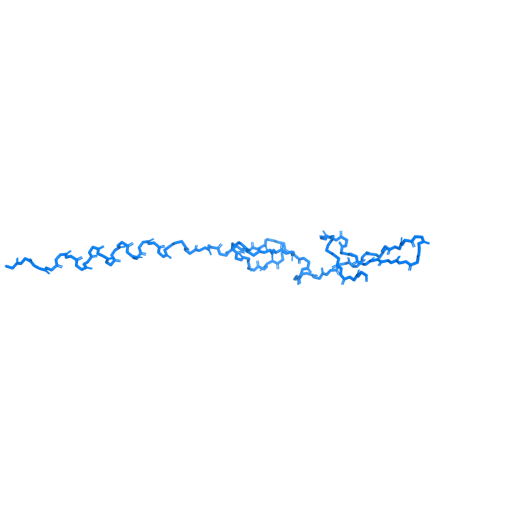.376 1.00 91.69 72 ARG A N 1
ATOM 535 C CA . ARG A 1 72 ? 10.477 -0.194 -5.512 1.00 91.69 72 ARG A CA 1
ATOM 536 C C . ARG A 1 72 ? 10.763 1.208 -6.058 1.00 91.69 72 ARG A C 1
ATOM 538 O O . ARG A 1 72 ? 10.009 1.674 -6.907 1.00 91.69 72 ARG A O 1
ATOM 545 N N . ALA A 1 73 ? 11.804 1.870 -5.571 1.00 87.31 73 ALA A N 1
ATOM 546 C CA . ALA A 1 73 ? 12.215 3.216 -5.978 1.00 87.31 73 ALA A CA 1
ATOM 547 C C . ALA A 1 73 ? 13.699 3.241 -6.338 1.00 87.31 73 ALA A C 1
ATOM 549 O O . ALA A 1 73 ? 14.402 2.292 -5.914 1.00 87.31 73 ALA A O 1
#

pLDDT: mean 74.47, std 17.43, range [41.25, 96.38]

Organism: Clostridium botulinum (strain 657 / Type Ba4) (NCBI:txid515621)

Sequence (73 aa):
MKKIAIGLLTALIIGVNVSTAHAAFICNVCDARVMPGQSHSCCDYLGHVEDVHSRDDGTGWVDCLRCRKILRA

Foldseek 3Di:
DPDDPPVVVVVVVVVVVVPPPQQFDQDPPQRDGHGPPDDDDSCVRVPFDWDWAADPVGDIWIAGPRPRHTPGD

Secondary structure (DSSP, 8-state):
---SSHHHHHHHHHHHHT-----PEEPTTT--EE-TT----THHHH---EEEEE-TTS-EEEEETTT--EEE-

Radius of gyration: 24.68 Å; chains: 1; bounding box: 47×20×76 Å